Protein AF-A0A9P8MQ20-F1 (afdb_monomer_lite)

Foldseek 3Di:
DVVVVVVVQVPDPDHDDPQFQWQEWAADPPCWIWTDTPNHDIDIGNDDDDPDQLVSVLRHHYVRVPDDPVVNCCSVPVDDDDDDDDDDDDPPD

Organism: NCBI:txid111463

Structure (mmCIF, N/CA/C/O backbone):
data_AF-A0A9P8MQ20-F1
#
_entry.id   AF-A0A9P8MQ20-F1
#
loop_
_atom_site.group_PDB
_atom_site.id
_atom_site.type_symbol
_atom_site.label_atom_id
_atom_site.label_alt_id
_atom_site.label_comp_id
_atom_site.label_asym_id
_at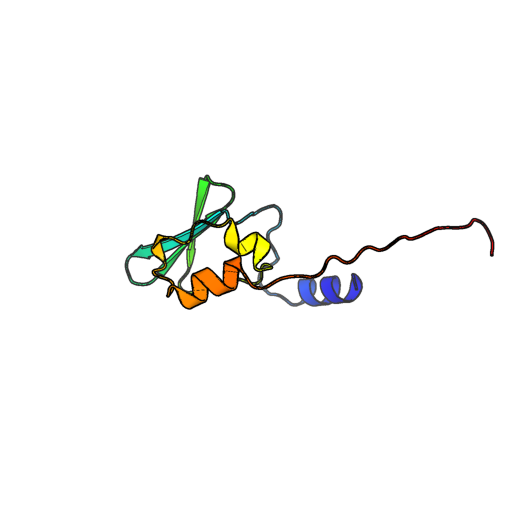om_site.label_entity_id
_atom_site.label_seq_id
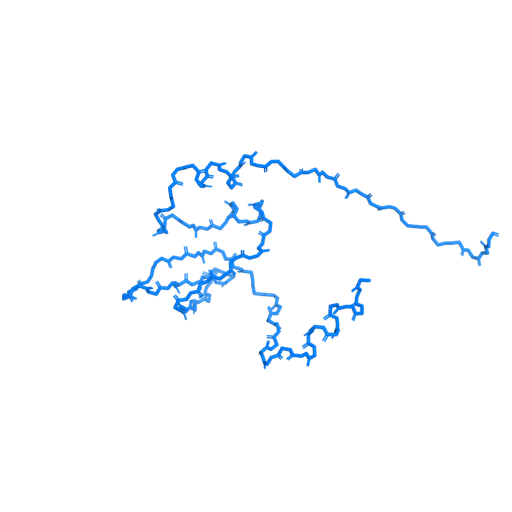_atom_site.pdbx_PDB_ins_code
_atom_site.Cartn_x
_atom_site.Cartn_y
_atom_site.Cartn_z
_atom_site.occupancy
_atom_site.B_iso_or_equiv
_atom_site.auth_seq_id
_atom_site.auth_comp_id
_atom_site.auth_asym_id
_atom_site.auth_atom_id
_atom_site.pdbx_PDB_model_num
ATOM 1 N N . MET A 1 1 ? 6.681 -9.442 -17.842 1.00 66.94 1 MET A N 1
ATOM 2 C CA . MET A 1 1 ? 5.870 -9.060 -16.666 1.00 66.94 1 MET A CA 1
ATOM 3 C C . MET A 1 1 ? 4.453 -8.632 -17.031 1.00 66.94 1 MET A C 1
ATOM 5 O O . MET A 1 1 ? 3.547 -9.267 -16.519 1.00 66.94 1 MET A O 1
ATOM 9 N N . GLY A 1 2 ? 4.232 -7.669 -17.943 1.00 91.06 2 GLY A N 1
ATOM 10 C CA . GLY A 1 2 ? 2.871 -7.200 -18.294 1.00 91.06 2 GLY A CA 1
ATOM 11 C C . GLY A 1 2 ? 1.872 -8.316 -18.634 1.00 91.06 2 GLY A C 1
ATOM 12 O O . GLY A 1 2 ? 0.840 -8.424 -17.989 1.00 91.06 2 GLY A O 1
ATOM 13 N N . ARG A 1 3 ? 2.261 -9.259 -19.505 1.00 93.38 3 ARG A N 1
ATOM 14 C CA . ARG A 1 3 ? 1.401 -10.390 -19.915 1.00 93.38 3 ARG A CA 1
ATOM 15 C C . ARG A 1 3 ? 0.892 -11.274 -18.768 1.00 93.38 3 ARG A C 1
ATOM 17 O O . ARG A 1 3 ? -0.169 -11.871 -18.901 1.00 93.38 3 ARG A O 1
ATOM 24 N N . ILE A 1 4 ? 1.647 -11.393 -17.672 1.00 95.56 4 ILE A N 1
ATOM 25 C CA . ILE A 1 4 ? 1.220 -12.185 -16.507 1.00 95.56 4 ILE A CA 1
ATOM 26 C C . ILE A 1 4 ? 0.100 -11.445 -15.779 1.00 95.56 4 ILE A C 1
ATOM 28 O O . ILE A 1 4 ? -0.931 -12.039 -15.482 1.00 95.56 4 ILE A O 1
ATOM 32 N N . VAL A 1 5 ? 0.281 -10.143 -15.549 1.00 95.00 5 VAL A N 1
ATOM 33 C CA . VAL A 1 5 ? -0.741 -9.288 -14.934 1.00 95.00 5 VAL A CA 1
ATOM 34 C C . VAL A 1 5 ? -2.006 -9.287 -15.793 1.00 95.00 5 VAL A C 1
ATOM 36 O O . VAL A 1 5 ? -3.089 -9.519 -15.268 1.00 95.00 5 VAL A O 1
ATOM 39 N N . ASP A 1 6 ? -1.865 -9.148 -17.113 1.00 95.12 6 ASP A N 1
ATOM 40 C CA . ASP A 1 6 ? -2.993 -9.183 -18.051 1.00 95.12 6 ASP A CA 1
ATOM 41 C C . ASP A 1 6 ? -3.754 -10.516 -17.999 1.00 95.12 6 ASP A C 1
ATOM 43 O O . ASP A 1 6 ? -4.980 -10.542 -18.084 1.00 95.12 6 ASP A O 1
ATOM 47 N N . GLY A 1 7 ? -3.034 -11.634 -17.858 1.00 95.69 7 GLY A N 1
ATOM 48 C CA . GLY A 1 7 ? -3.634 -12.956 -17.691 1.00 95.69 7 GLY A CA 1
ATOM 49 C C . GLY A 1 7 ? -4.424 -13.074 -16.386 1.00 95.69 7 GLY A C 1
ATOM 50 O O . GLY A 1 7 ? -5.561 -13.536 -16.404 1.00 95.69 7 GLY A O 1
ATOM 51 N N . LEU A 1 8 ? -3.856 -12.606 -15.271 1.00 95.56 8 LEU A N 1
ATOM 52 C CA . LEU A 1 8 ? -4.508 -12.642 -13.957 1.00 95.56 8 LEU A CA 1
ATOM 53 C C . LEU A 1 8 ? -5.777 -11.783 -13.922 1.00 95.56 8 LEU A C 1
ATOM 55 O O . LEU A 1 8 ? -6.814 -12.234 -13.438 1.00 95.56 8 LEU A O 1
ATOM 59 N N . VAL A 1 9 ? -5.722 -10.575 -14.488 1.00 95.31 9 VAL A N 1
ATOM 60 C CA . VAL A 1 9 ? -6.863 -9.644 -14.528 1.00 95.31 9 VAL A CA 1
ATOM 61 C C . VAL A 1 9 ? -8.052 -10.215 -15.311 1.00 95.31 9 VAL A C 1
ATOM 63 O O . VAL A 1 9 ? -9.191 -9.868 -15.018 1.00 95.31 9 VAL A O 1
ATOM 66 N N . LYS A 1 10 ? -7.826 -11.126 -16.266 1.00 95.19 10 LYS A N 1
ATOM 67 C CA . LYS A 1 10 ? -8.906 -11.768 -17.036 1.00 95.19 10 LYS A CA 1
ATOM 68 C C . LYS A 1 10 ? -9.663 -12.858 -16.275 1.00 95.19 10 LYS A C 1
ATOM 70 O O . LYS A 1 10 ? -10.758 -13.211 -16.694 1.00 95.19 10 LYS A O 1
ATOM 75 N N . ILE A 1 11 ? -9.080 -13.419 -15.215 1.00 96.75 11 ILE A N 1
ATOM 76 C CA . ILE A 1 11 ? -9.645 -14.575 -14.496 1.00 96.75 11 ILE A CA 1
ATOM 77 C C . ILE A 1 11 ? -10.427 -14.134 -13.248 1.00 96.75 11 ILE A C 1
ATOM 79 O O . ILE A 1 11 ? -11.315 -14.849 -12.788 1.00 96.75 11 ILE A O 1
ATOM 83 N N . ILE A 1 12 ? -10.117 -12.963 -12.687 1.00 95.50 12 ILE A N 1
ATOM 84 C CA . ILE A 1 12 ? -10.770 -12.465 -11.470 1.00 95.50 12 ILE A CA 1
ATOM 85 C C . ILE A 1 12 ? -12.225 -12.050 -11.729 1.00 95.50 12 ILE A C 1
ATOM 87 O O . ILE A 1 12 ? -12.522 -11.326 -12.675 1.00 95.50 12 ILE A O 1
ATOM 91 N N . SER A 1 13 ? -13.136 -12.464 -10.844 1.00 96.00 13 SER A N 1
ATOM 92 C CA . SER A 1 13 ? -14.572 -12.177 -10.986 1.00 96.00 13 SER A CA 1
ATOM 93 C C . SER A 1 13 ? -14.911 -10.697 -10.810 1.00 96.00 13 SER A C 1
ATOM 95 O O . SER A 1 13 ? -15.803 -10.181 -11.476 1.00 96.00 13 SER A O 1
ATOM 97 N N . LYS A 1 14 ? -14.207 -10.006 -9.903 1.00 93.88 14 LYS A N 1
ATOM 98 C CA . LYS A 1 14 ? -14.313 -8.556 -9.720 1.00 93.88 14 LYS A CA 1
ATOM 99 C C . LYS A 1 14 ? -13.042 -7.904 -10.247 1.00 93.88 14 LYS A C 1
ATOM 101 O O . LYS A 1 14 ? -11.952 -8.199 -9.761 1.00 93.88 14 LYS A O 1
ATOM 106 N N . THR A 1 15 ? -13.191 -7.015 -11.223 1.00 92.94 15 THR A N 1
ATOM 107 C CA . THR A 1 15 ? -12.072 -6.280 -11.818 1.00 92.94 15 THR A CA 1
ATOM 108 C C . THR A 1 15 ? -11.448 -5.298 -10.829 1.00 92.94 15 THR A C 1
ATOM 110 O O . THR A 1 15 ? -12.108 -4.798 -9.916 1.00 92.94 15 THR A O 1
ATOM 113 N N . VAL A 1 16 ? -10.166 -4.998 -11.038 1.00 94.25 16 VAL A N 1
ATOM 114 C CA . VAL A 1 16 ? -9.410 -4.044 -10.218 1.00 94.25 16 VAL A CA 1
ATOM 115 C C . VAL A 1 16 ? -9.952 -2.629 -10.422 1.00 94.25 16 VAL A C 1
ATOM 117 O O . VAL A 1 16 ? -10.131 -2.180 -11.551 1.00 94.25 16 VAL A O 1
ATOM 120 N N . GLU A 1 17 ? -10.162 -1.910 -9.323 1.00 95.00 17 GLU A N 1
ATOM 121 C CA . GLU A 1 17 ? -10.531 -0.496 -9.339 1.00 95.00 17 GLU A CA 1
ATOM 122 C C . GLU A 1 17 ? -9.261 0.357 -9.207 1.00 95.00 17 GLU A C 1
ATOM 124 O O . GLU A 1 17 ? -8.587 0.344 -8.176 1.00 95.00 17 GLU A O 1
ATOM 129 N N . THR A 1 18 ? -8.895 1.078 -10.267 1.00 95.38 18 THR A N 1
ATOM 130 C CA . THR A 1 18 ? -7.721 1.963 -10.275 1.00 95.38 18 THR A CA 1
ATOM 131 C C . THR A 1 18 ? -8.077 3.341 -9.714 1.00 95.38 18 THR A C 1
ATOM 133 O O . THR A 1 18 ? -9.248 3.675 -9.558 1.00 95.38 18 THR A O 1
ATOM 136 N N . THR A 1 19 ? -7.074 4.166 -9.386 1.00 95.25 19 THR A N 1
ATOM 137 C CA . THR A 1 19 ? -7.251 5.535 -8.831 1.00 95.25 19 THR A CA 1
ATOM 138 C C . THR A 1 19 ? -7.974 5.606 -7.474 1.00 95.25 19 THR A C 1
ATOM 140 O O . THR A 1 19 ? -8.425 6.666 -7.045 1.00 95.25 19 THR A O 1
ATOM 143 N N . LYS A 1 20 ? -8.048 4.478 -6.760 1.00 95.94 20 LYS A N 1
ATOM 144 C CA . LYS A 1 20 ? -8.650 4.348 -5.429 1.00 95.94 20 LYS A CA 1
ATOM 145 C C . LYS A 1 20 ? -7.556 4.172 -4.373 1.00 95.94 20 LYS A C 1
ATOM 147 O O . LYS A 1 20 ? -7.254 3.056 -3.957 1.00 95.94 20 LYS A O 1
ATOM 152 N N . ARG A 1 21 ? -6.907 5.269 -3.966 1.00 96.12 21 ARG A N 1
ATOM 153 C CA . ARG A 1 21 ? -5.852 5.220 -2.944 1.00 96.12 21 ARG A CA 1
ATOM 154 C C . ARG A 1 21 ? -6.486 5.099 -1.564 1.00 96.12 21 ARG A C 1
ATOM 156 O O . ARG A 1 21 ? -7.188 6.003 -1.132 1.00 96.12 21 ARG A O 1
ATOM 163 N N . VAL A 1 22 ? -6.174 4.028 -0.844 1.00 96.75 22 VAL A N 1
ATOM 164 C CA . VAL A 1 22 ? -6.568 3.889 0.563 1.00 96.75 22 VAL A CA 1
ATOM 165 C C . VAL A 1 22 ? -5.742 4.843 1.426 1.00 96.75 22 VAL A C 1
ATOM 167 O O . VAL A 1 22 ? -4.511 4.847 1.347 1.00 96.75 22 VAL A O 1
ATOM 170 N N . THR A 1 23 ? -6.419 5.663 2.224 1.00 97.00 23 THR A N 1
ATOM 171 C CA . THR A 1 23 ? -5.809 6.636 3.143 1.00 97.00 23 THR A CA 1
ATOM 172 C C . THR A 1 23 ? -5.946 6.221 4.603 1.00 97.00 23 THR A C 1
ATOM 174 O O . THR A 1 23 ? -5.063 6.541 5.395 1.00 97.00 23 THR A O 1
ATOM 177 N N . ALA A 1 24 ? -6.995 5.476 4.959 1.00 96.75 24 ALA A N 1
ATOM 178 C CA . ALA A 1 24 ? -7.188 4.965 6.311 1.00 96.75 24 ALA A CA 1
ATOM 179 C C . ALA A 1 24 ? -7.868 3.592 6.315 1.00 96.75 24 ALA A C 1
ATOM 181 O O . ALA A 1 24 ? -8.663 3.272 5.428 1.00 96.75 24 ALA A O 1
ATOM 182 N N . ILE A 1 25 ? -7.569 2.802 7.343 1.00 96.25 25 ILE A N 1
ATOM 183 C CA . ILE A 1 25 ? -8.274 1.564 7.672 1.00 96.25 25 ILE A CA 1
ATOM 184 C C . ILE A 1 25 ? -8.629 1.640 9.153 1.00 96.25 25 ILE A C 1
ATOM 186 O O . ILE A 1 25 ? -7.755 1.770 10.008 1.00 96.25 25 ILE A O 1
ATOM 190 N N . LYS A 1 26 ? -9.922 1.574 9.438 1.00 94.81 26 LYS A N 1
ATOM 191 C CA . LYS A 1 26 ? -10.517 1.858 10.738 1.00 94.81 26 LYS A CA 1
ATOM 192 C C . LYS A 1 26 ? -11.378 0.694 11.200 1.00 94.81 26 LYS A C 1
ATOM 194 O O . LYS A 1 26 ? -11.897 -0.064 10.375 1.00 94.81 26 LYS A O 1
ATOM 199 N N . ALA A 1 27 ? -11.534 0.558 12.510 1.00 92.25 27 ALA A N 1
ATOM 200 C CA . ALA A 1 27 ? -12.533 -0.346 13.056 1.00 92.25 27 ALA A CA 1
ATOM 201 C C . ALA A 1 27 ? -13.928 0.247 12.800 1.00 92.25 27 ALA A C 1
ATOM 203 O O . ALA A 1 27 ? -14.126 1.456 12.889 1.00 92.25 27 ALA A O 1
ATOM 204 N N . ALA A 1 28 ? -14.885 -0.597 12.438 1.00 89.12 28 ALA A N 1
ATOM 205 C CA . ALA A 1 28 ? -16.291 -0.230 12.343 1.00 89.12 28 ALA A CA 1
ATOM 206 C C . ALA A 1 28 ? -17.115 -1.073 13.321 1.00 89.12 28 ALA A C 1
ATOM 208 O O . ALA A 1 28 ? -16.600 -1.982 13.980 1.00 89.12 28 ALA A O 1
ATOM 209 N N . ASP A 1 29 ? -18.409 -0.776 13.408 1.00 85.88 29 ASP A N 1
ATOM 210 C CA . ASP A 1 29 ? -19.314 -1.495 14.295 1.00 85.88 29 ASP A CA 1
ATOM 211 C C . ASP A 1 29 ? -19.386 -2.990 13.934 1.00 85.88 29 ASP A C 1
ATOM 213 O O . ASP A 1 29 ? -19.200 -3.405 12.782 1.00 85.88 29 ASP A O 1
ATOM 217 N N . ASN A 1 30 ? -19.670 -3.815 14.943 1.00 84.44 30 ASN A N 1
ATOM 218 C CA . ASN A 1 30 ? -19.903 -5.257 14.804 1.00 84.44 30 ASN A CA 1
ATOM 219 C C . ASN A 1 30 ? -18.717 -6.064 14.237 1.00 84.44 30 ASN A C 1
ATOM 221 O O . ASN A 1 30 ? -18.918 -7.077 13.568 1.00 84.44 30 ASN A O 1
ATOM 225 N N . GLY A 1 31 ? -17.478 -5.635 14.502 1.00 84.19 31 GLY A N 1
ATOM 226 C CA . GLY A 1 31 ? -16.272 -6.371 14.095 1.00 84.19 31 GLY A CA 1
ATOM 227 C C . GLY A 1 31 ? -15.954 -6.273 12.600 1.00 84.19 31 GLY A C 1
ATOM 228 O O . GLY A 1 31 ? -15.193 -7.085 12.077 1.00 84.19 31 GLY A O 1
ATOM 229 N N . THR A 1 32 ? -16.539 -5.292 11.910 1.00 93.19 32 THR A N 1
ATOM 230 C CA . THR A 1 32 ? -16.212 -4.973 10.517 1.00 93.19 32 THR A CA 1
ATOM 231 C C . THR A 1 32 ? -15.099 -3.925 10.436 1.00 93.19 32 THR A C 1
ATOM 233 O O . THR A 1 32 ? -14.722 -3.300 11.427 1.00 93.19 32 THR A O 1
ATOM 236 N N . LEU A 1 33 ? -14.533 -3.746 9.244 1.00 95.00 33 LEU A N 1
ATOM 237 C CA . LEU A 1 33 ? -13.467 -2.790 8.962 1.00 95.00 33 LEU A CA 1
ATOM 238 C C . LEU A 1 33 ? -13.947 -1.761 7.946 1.00 95.00 33 LEU A C 1
ATOM 240 O O . LEU A 1 33 ? -14.483 -2.111 6.894 1.00 95.00 33 LEU A O 1
ATOM 244 N N . LYS A 1 34 ? -13.703 -0.487 8.236 1.00 96.25 34 LYS A N 1
ATOM 245 C CA . LYS A 1 34 ? -13.975 0.630 7.337 1.00 96.25 34 LYS A CA 1
ATOM 246 C C . LYS A 1 34 ? -12.689 1.049 6.635 1.00 96.25 34 LYS A C 1
ATOM 248 O O . LYS A 1 34 ? -11.669 1.293 7.271 1.00 96.25 34 LYS A O 1
ATOM 253 N N . VAL A 1 35 ? -12.743 1.155 5.316 1.00 96.75 35 VAL A N 1
ATOM 254 C CA . VAL A 1 35 ? -11.640 1.605 4.466 1.00 96.75 35 VAL A CA 1
ATOM 255 C C . VAL A 1 35 ? -12.003 2.966 3.892 1.00 96.75 35 VAL A C 1
ATOM 257 O O . VAL A 1 35 ? -13.038 3.096 3.240 1.00 96.75 35 VAL A O 1
ATOM 260 N N . VAL A 1 36 ? -11.141 3.957 4.116 1.00 97.00 36 VAL A N 1
ATOM 261 C CA . VAL A 1 36 ? -11.277 5.306 3.556 1.00 97.00 36 VAL A CA 1
ATOM 262 C C . VAL A 1 36 ? -10.414 5.407 2.306 1.00 97.00 36 VAL A C 1
ATOM 264 O O . VAL A 1 36 ? -9.220 5.094 2.325 1.00 97.00 36 VAL A O 1
ATOM 267 N N . ILE A 1 37 ? -11.026 5.831 1.210 1.00 97.00 37 ILE A N 1
ATOM 268 C CA . ILE A 1 37 ? -10.447 5.906 -0.122 1.00 97.00 37 ILE A CA 1
ATOM 269 C C . ILE A 1 37 ? -10.447 7.366 -0.564 1.00 97.00 37 ILE A C 1
ATOM 271 O O . ILE A 1 37 ? -11.465 8.048 -0.514 1.00 97.00 37 ILE A O 1
ATOM 275 N N . ASN A 1 38 ? -9.287 7.846 -1.010 1.00 94.38 38 ASN A N 1
ATOM 276 C CA . ASN A 1 38 ? -9.053 9.218 -1.459 1.00 94.38 38 ASN A CA 1
ATOM 277 C C . ASN A 1 38 ? -9.464 10.305 -0.438 1.00 94.38 38 ASN A C 1
ATOM 279 O O . ASN A 1 38 ? -9.563 11.463 -0.816 1.00 94.38 38 ASN A O 1
ATOM 283 N N . GLY A 1 39 ? -9.655 9.952 0.839 1.00 91.88 39 GLY A N 1
ATOM 284 C CA . GLY A 1 39 ? -10.056 10.871 1.913 1.00 91.88 39 GLY A CA 1
ATOM 285 C C . GLY A 1 39 ? -11.559 10.920 2.194 1.00 91.88 39 GLY A C 1
ATOM 286 O O . GLY A 1 39 ? -11.923 11.085 3.352 1.00 91.88 39 GLY A O 1
ATOM 287 N N . ASP A 1 40 ? -12.401 10.687 1.185 1.00 92.62 40 ASP A N 1
ATOM 288 C CA . ASP A 1 40 ? -13.837 10.996 1.279 1.00 92.62 40 ASP A CA 1
ATOM 289 C C . ASP A 1 40 ? -14.752 9.780 1.064 1.00 92.62 40 ASP A C 1
ATOM 291 O O . ASP A 1 40 ? -15.889 9.758 1.529 1.00 92.62 40 ASP A O 1
ATOM 295 N N . GLU A 1 41 ? -14.287 8.755 0.345 1.00 96.38 41 GLU A N 1
ATOM 296 C CA . GLU A 1 41 ? -15.094 7.570 0.055 1.00 96.38 41 GLU A CA 1
ATOM 297 C C . GLU A 1 41 ? -14.872 6.497 1.122 1.00 96.38 41 GLU A C 1
ATOM 299 O O . GLU A 1 41 ? -13.756 6.017 1.308 1.00 96.38 41 GLU A O 1
ATOM 304 N N . GLU A 1 42 ? -15.942 6.063 1.783 1.00 95.69 42 GLU A N 1
ATOM 305 C CA . GLU A 1 42 ? -15.883 5.011 2.797 1.00 95.69 42 GLU A CA 1
ATOM 306 C C . G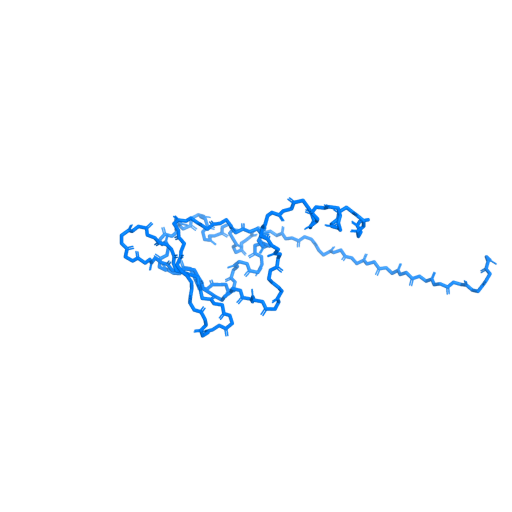LU A 1 42 ? -16.505 3.709 2.292 1.00 95.69 42 GLU A C 1
ATOM 308 O O . GLU A 1 42 ? -17.579 3.696 1.688 1.00 95.69 42 GLU A O 1
ATOM 313 N N . ARG A 1 43 ? -15.842 2.586 2.572 1.00 95.50 43 ARG A N 1
ATOM 314 C CA . ARG A 1 43 ? -16.368 1.246 2.289 1.00 95.50 43 ARG A CA 1
ATOM 315 C C . ARG A 1 43 ? -16.165 0.326 3.478 1.00 95.50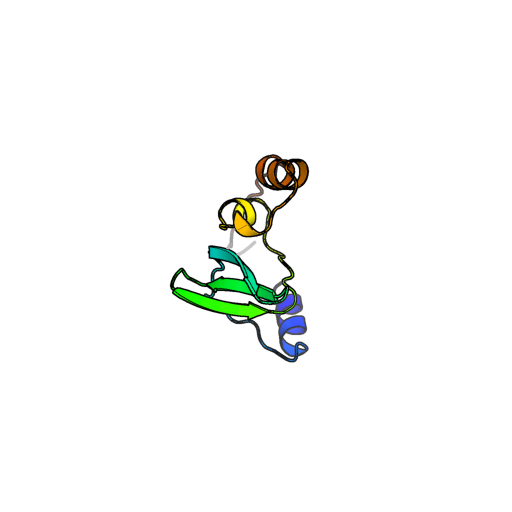 43 ARG A C 1
ATOM 317 O O . ARG A 1 43 ? -15.078 0.289 4.049 1.00 95.50 43 ARG A O 1
ATOM 324 N N . THR A 1 44 ? -17.188 -0.452 3.805 1.00 96.12 44 THR A N 1
ATOM 325 C CA . THR A 1 44 ? -17.146 -1.411 4.913 1.00 96.12 44 THR A CA 1
ATOM 326 C C . THR A 1 44 ? -16.923 -2.823 4.388 1.00 96.12 44 THR A C 1
ATOM 328 O O . THR A 1 44 ? -17.575 -3.252 3.437 1.00 96.12 44 THR A O 1
ATOM 331 N N . TYR A 1 45 ? -16.011 -3.550 5.025 1.00 95.62 45 TYR A N 1
ATOM 332 C CA . TYR A 1 45 ? -15.661 -4.924 4.694 1.00 95.62 45 TYR A CA 1
ATOM 333 C C . TYR A 1 45 ? -15.555 -5.772 5.959 1.00 95.62 45 TYR A C 1
ATOM 335 O O . TYR A 1 45 ? -15.094 -5.310 6.996 1.00 95.62 45 TYR A O 1
ATOM 343 N N . ASN A 1 46 ? -15.903 -7.052 5.863 1.00 95.44 46 ASN A N 1
ATOM 344 C CA . ASN A 1 46 ? -15.728 -7.999 6.969 1.00 95.44 46 ASN A CA 1
ATOM 345 C C . ASN A 1 46 ? -14.249 -8.346 7.203 1.00 95.44 46 ASN A C 1
ATOM 347 O O . ASN A 1 46 ? -13.869 -8.750 8.295 1.00 95.44 46 ASN A O 1
ATOM 351 N N . HIS A 1 47 ? -13.415 -8.219 6.169 1.00 94.62 47 HIS A N 1
ATOM 352 C CA . HIS A 1 47 ? -11.990 -8.511 6.220 1.00 94.62 47 HIS A CA 1
ATOM 353 C C . HIS A 1 47 ? -11.245 -7.678 5.174 1.00 94.62 47 HIS A C 1
ATOM 355 O O . HIS A 1 47 ? -11.741 -7.486 4.063 1.00 94.62 47 HIS A O 1
ATOM 361 N N . VAL A 1 48 ? -10.043 -7.209 5.515 1.00 95.56 48 VAL A N 1
ATOM 362 C CA . VAL A 1 48 ? -9.193 -6.402 4.631 1.00 95.56 48 VAL A CA 1
ATOM 363 C C . VAL A 1 48 ? -7.832 -7.076 4.492 1.00 95.56 48 VAL A C 1
ATOM 365 O O . VAL A 1 48 ? -7.132 -7.289 5.478 1.00 95.56 48 VAL A O 1
ATOM 368 N N . ILE A 1 49 ? -7.440 -7.379 3.254 1.00 96.44 49 ILE A N 1
ATOM 369 C CA . ILE A 1 49 ? -6.101 -7.878 2.922 1.00 96.44 49 ILE A CA 1
ATOM 370 C C . ILE A 1 49 ? -5.289 -6.703 2.383 1.00 96.44 49 ILE A C 1
ATOM 372 O O . ILE A 1 49 ? -5.576 -6.201 1.297 1.00 96.44 49 ILE A O 1
ATOM 376 N N . ASN A 1 50 ? -4.277 -6.265 3.130 1.00 95.25 50 ASN A N 1
ATOM 377 C CA . ASN A 1 50 ? -3.386 -5.199 2.685 1.00 95.25 50 ASN A CA 1
ATOM 378 C C . ASN A 1 50 ? -2.140 -5.780 2.001 1.00 95.25 50 ASN A C 1
ATOM 380 O O . ASN A 1 50 ? -1.354 -6.480 2.634 1.00 95.25 50 ASN A O 1
ATOM 384 N N . THR A 1 51 ? -1.954 -5.474 0.717 1.00 96.62 51 THR A N 1
ATOM 385 C CA . THR A 1 51 ? -0.827 -5.967 -0.095 1.00 96.62 51 THR A CA 1
ATOM 386 C C . THR A 1 51 ? 0.142 -4.860 -0.510 1.00 96.62 51 THR A C 1
ATOM 388 O O . THR A 1 51 ? 0.970 -5.068 -1.399 1.00 96.62 51 THR A O 1
ATOM 391 N N . VAL A 1 52 ? 0.024 -3.660 0.065 1.00 96.00 52 VAL A N 1
ATOM 392 C CA . VAL A 1 52 ? 0.924 -2.547 -0.260 1.00 96.00 52 VAL A CA 1
ATOM 393 C C . VAL A 1 52 ? 2.295 -2.730 0.410 1.00 96.00 52 VAL A C 1
ATOM 395 O O . VAL A 1 52 ? 2.387 -3.362 1.463 1.00 96.00 52 VAL A O 1
ATOM 398 N N . PRO A 1 53 ? 3.375 -2.154 -0.149 1.00 95.38 53 PRO A N 1
ATOM 399 C CA . PRO A 1 53 ? 4.668 -2.103 0.532 1.00 95.38 53 PRO A CA 1
ATOM 400 C C . PRO A 1 53 ? 4.566 -1.388 1.885 1.00 95.38 53 PRO A C 1
ATOM 402 O O . PRO A 1 53 ? 3.789 -0.439 2.024 1.00 95.38 53 PRO A O 1
ATOM 405 N N . LEU A 1 54 ? 5.400 -1.761 2.863 1.00 94.56 54 LEU A N 1
ATOM 406 C CA . LEU A 1 54 ? 5.311 -1.189 4.216 1.00 94.56 54 LEU A CA 1
ATOM 407 C C . LEU A 1 54 ? 5.490 0.337 4.240 1.00 94.56 54 LEU A C 1
ATOM 409 O O . LEU A 1 54 ? 4.823 1.007 5.020 1.00 94.56 54 LEU A O 1
ATOM 413 N N . GLY A 1 55 ? 6.293 0.905 3.333 1.00 92.25 55 GLY A N 1
ATOM 414 C CA . GLY A 1 55 ? 6.428 2.361 3.204 1.00 92.25 55 GLY A CA 1
ATOM 415 C C . GLY A 1 55 ? 5.117 3.070 2.834 1.00 92.25 55 GLY A C 1
ATOM 416 O O . GLY A 1 55 ? 4.844 4.160 3.328 1.00 92.25 55 GLY A O 1
ATOM 417 N N . ALA A 1 56 ? 4.265 2.435 2.021 1.00 93.00 56 ALA A N 1
ATOM 418 C CA . ALA A 1 56 ? 2.929 2.946 1.715 1.00 93.00 56 ALA A CA 1
ATOM 419 C C . ALA A 1 56 ? 1.930 2.661 2.849 1.00 93.00 56 ALA A C 1
ATOM 421 O O . ALA A 1 56 ? 1.033 3.461 3.093 1.00 93.00 56 ALA A O 1
ATOM 422 N N . MET A 1 57 ? 2.094 1.548 3.567 1.00 94.31 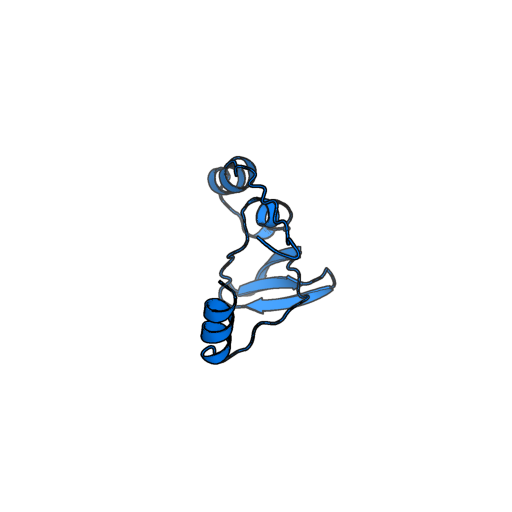57 MET A N 1
ATOM 423 C CA . MET A 1 57 ? 1.273 1.220 4.736 1.00 94.31 57 MET A CA 1
ATOM 424 C C . MET A 1 57 ? 1.530 2.183 5.904 1.00 94.31 57 MET A C 1
ATOM 426 O O . MET A 1 57 ? 0.602 2.533 6.622 1.00 94.31 57 MET A O 1
ATOM 430 N N . GLN A 1 58 ? 2.769 2.653 6.076 1.00 93.25 58 GLN A N 1
ATOM 431 C CA . GLN A 1 58 ? 3.157 3.563 7.157 1.00 93.25 58 GLN A CA 1
ATOM 432 C C . GLN A 1 58 ? 2.428 4.917 7.100 1.00 93.25 58 GLN A C 1
ATOM 434 O O . GLN A 1 58 ? 2.263 5.559 8.135 1.00 93.25 58 GLN A O 1
ATOM 439 N N . VAL A 1 59 ? 2.011 5.365 5.912 1.00 92.75 59 VAL A N 1
ATOM 440 C CA . VAL A 1 59 ? 1.307 6.648 5.734 1.00 92.75 59 VAL A CA 1
ATOM 441 C C . VAL A 1 59 ? -0.214 6.533 5.853 1.00 92.75 59 VAL A C 1
ATOM 443 O O . VAL A 1 59 ? -0.893 7.555 5.799 1.00 92.75 59 VAL A O 1
ATOM 446 N N . MET A 1 60 ? -0.757 5.319 5.976 1.00 94.88 60 MET A N 1
ATOM 447 C CA . MET A 1 60 ? -2.189 5.108 6.192 1.00 94.88 60 MET A CA 1
ATOM 448 C C . MET A 1 60 ? -2.536 5.321 7.667 1.00 94.88 60 MET A C 1
ATOM 450 O O . MET A 1 60 ? -1.804 4.867 8.549 1.00 94.88 60 MET A O 1
ATOM 454 N N . ASP A 1 61 ? -3.676 5.952 7.946 1.00 94.94 61 ASP A N 1
ATOM 455 C CA . ASP A 1 61 ? -4.206 5.999 9.309 1.00 94.94 61 ASP A CA 1
ATOM 456 C C . ASP A 1 61 ? -4.776 4.625 9.693 1.00 94.94 61 ASP A C 1
ATOM 458 O O . ASP A 1 61 ? -5.729 4.132 9.091 1.00 94.94 61 ASP A O 1
ATOM 462 N N . MET A 1 62 ? -4.142 3.999 10.682 1.00 94.31 62 MET A N 1
ATOM 463 C CA . MET A 1 62 ? -4.511 2.699 11.255 1.00 94.31 62 MET A CA 1
ATOM 464 C C . MET A 1 62 ? -4.554 2.763 12.787 1.00 94.31 62 MET A C 1
ATOM 466 O O . MET A 1 62 ? -4.351 1.757 13.471 1.00 94.31 62 MET A O 1
ATOM 470 N N . THR A 1 63 ? -4.727 3.962 13.344 1.00 91.56 63 THR A N 1
ATOM 471 C CA . THR A 1 63 ? -4.680 4.192 14.795 1.00 91.56 63 THR A CA 1
ATOM 472 C C . THR A 1 63 ? -5.755 3.402 15.544 1.00 91.56 63 THR A C 1
ATOM 474 O O . THR A 1 63 ? -5.482 2.874 16.619 1.00 91.56 63 THR A O 1
ATOM 477 N N . GLU A 1 64 ? -6.922 3.232 14.924 1.00 91.38 64 GLU A N 1
ATOM 478 C CA . GLU A 1 64 ? -8.094 2.540 15.474 1.00 91.38 64 GLU A CA 1
ATOM 479 C C . GLU A 1 64 ? -8.014 1.000 15.393 1.00 91.38 64 GLU A C 1
ATOM 481 O O . GLU A 1 64 ? -8.851 0.315 15.969 1.00 91.38 64 GLU A O 1
ATOM 486 N N . LEU A 1 65 ? -7.013 0.428 14.709 1.00 89.94 65 LEU A N 1
ATOM 487 C CA . LEU A 1 65 ? -6.871 -1.032 14.548 1.00 89.94 65 LEU A CA 1
ATOM 488 C C . LEU A 1 65 ? -6.168 -1.731 15.721 1.00 89.94 65 LEU A C 1
ATOM 490 O O . LEU A 1 65 ? -5.864 -2.919 15.623 1.00 89.94 65 LEU A O 1
ATOM 494 N N . ASP A 1 66 ? -5.834 -0.982 16.776 1.00 89.25 66 ASP A N 1
ATOM 495 C CA . ASP A 1 66 ? -5.124 -1.449 17.975 1.00 89.25 66 ASP A CA 1
ATOM 496 C C . ASP A 1 66 ? -3.952 -2.409 17.677 1.00 89.25 66 ASP A C 1
ATOM 498 O O . ASP A 1 66 ? -3.751 -3.456 18.293 1.00 89.25 66 ASP A O 1
ATOM 502 N N . LEU A 1 67 ? -3.159 -2.076 16.650 1.00 91.38 67 LEU A N 1
ATOM 503 C CA . LEU A 1 67 ? -2.015 -2.905 16.288 1.00 91.38 67 LEU A CA 1
ATOM 504 C C . LEU A 1 67 ? -0.975 -2.869 17.411 1.00 91.38 67 LEU A C 1
ATOM 506 O O . LEU A 1 67 ? -0.556 -1.789 17.846 1.00 91.38 67 LEU A O 1
ATOM 510 N N . ASP A 1 68 ? -0.508 -4.058 17.795 1.00 94.56 68 ASP A N 1
ATOM 511 C CA . ASP A 1 68 ? 0.587 -4.220 18.747 1.00 94.56 68 ASP A CA 1
ATOM 512 C C . ASP A 1 68 ? 1.800 -3.357 18.364 1.00 94.56 68 ASP A C 1
ATOM 514 O O . ASP A 1 68 ? 2.143 -3.192 17.184 1.00 94.56 68 ASP A O 1
ATOM 518 N N . TYR A 1 69 ? 2.482 -2.829 19.379 1.00 93.06 69 TYR A N 1
ATOM 519 C CA . TYR A 1 69 ? 3.617 -1.934 19.188 1.00 93.06 69 TYR A CA 1
ATOM 520 C C . TYR A 1 69 ? 4.709 -2.553 18.307 1.00 93.06 69 TYR A C 1
ATOM 522 O O . TYR A 1 69 ? 5.273 -1.860 17.460 1.00 93.06 69 TYR A O 1
ATOM 530 N N . ARG A 1 70 ? 4.983 -3.860 18.430 1.00 95.25 70 ARG A N 1
ATOM 531 C CA . ARG A 1 70 ? 6.012 -4.526 17.616 1.00 95.25 70 ARG A CA 1
ATOM 532 C C . ARG A 1 70 ? 5.629 -4.541 16.140 1.00 95.25 70 ARG A C 1
ATOM 534 O O . ARG A 1 70 ? 6.496 -4.354 15.290 1.00 95.25 70 ARG A O 1
ATOM 541 N N . LYS A 1 71 ? 4.336 -4.689 15.828 1.00 93.88 71 LYS A N 1
ATOM 542 C CA . LYS A 1 71 ? 3.818 -4.613 14.451 1.00 93.88 71 LYS A CA 1
ATOM 543 C C . LYS A 1 71 ? 3.955 -3.196 13.895 1.00 93.88 71 LYS A C 1
ATOM 545 O O . LYS A 1 71 ? 4.484 -3.026 12.800 1.00 93.88 71 LYS A O 1
ATOM 550 N N . LYS A 1 72 ? 3.566 -2.177 14.673 1.00 93.38 72 LYS A N 1
ATOM 551 C CA . LYS A 1 72 ? 3.750 -0.757 14.308 1.00 93.38 72 LYS A CA 1
ATOM 552 C C . LYS A 1 72 ? 5.228 -0.423 14.069 1.00 93.38 72 LYS A C 1
ATOM 554 O O . LYS A 1 72 ? 5.567 0.245 13.093 1.00 93.38 72 LYS A O 1
ATOM 559 N N . LEU A 1 73 ? 6.116 -0.924 14.928 1.00 94.31 73 LEU A N 1
ATOM 560 C CA . LEU A 1 73 ? 7.559 -0.743 14.796 1.00 94.31 73 LEU A CA 1
ATOM 561 C C . LEU A 1 73 ? 8.102 -1.418 13.532 1.00 94.31 73 LEU A C 1
ATOM 563 O O . LEU A 1 73 ? 8.877 -0.796 12.809 1.00 94.31 73 LEU A O 1
ATOM 567 N N . ALA A 1 74 ? 7.676 -2.651 13.244 1.00 94.44 74 ALA A N 1
ATOM 568 C CA . ALA A 1 74 ? 8.093 -3.387 12.054 1.00 94.44 74 ALA A CA 1
ATOM 569 C C . ALA A 1 74 ? 7.701 -2.656 10.762 1.00 94.44 74 ALA A C 1
ATOM 571 O O . ALA A 1 74 ? 8.553 -2.474 9.895 1.00 94.44 74 ALA A O 1
ATOM 572 N N . ILE A 1 75 ? 6.461 -2.154 10.677 1.00 93.56 75 ILE A N 1
ATOM 573 C CA . ILE A 1 75 ? 5.982 -1.355 9.533 1.00 93.56 75 ILE A CA 1
ATOM 574 C C . ILE A 1 75 ? 6.894 -0.144 9.285 1.00 93.56 75 ILE A C 1
ATOM 576 O O . ILE A 1 75 ? 7.182 0.182 8.139 1.00 93.56 75 ILE A O 1
ATOM 580 N N . ARG A 1 76 ? 7.381 0.501 10.351 1.00 91.56 76 ARG A N 1
ATOM 581 C CA . ARG A 1 76 ? 8.208 1.712 10.263 1.00 91.56 76 ARG A CA 1
ATOM 582 C C . ARG A 1 76 ? 9.701 1.451 10.037 1.00 91.56 76 ARG A C 1
ATOM 584 O O . ARG A 1 76 ? 10.406 2.345 9.574 1.00 91.56 76 ARG A O 1
ATOM 591 N N . ARG A 1 77 ? 10.227 0.303 10.473 1.00 94.12 77 ARG A N 1
ATOM 592 C CA . ARG A 1 77 ? 11.682 0.076 10.583 1.00 94.12 77 ARG A CA 1
ATOM 593 C C . ARG A 1 77 ? 12.245 -0.946 9.613 1.00 94.12 77 ARG A C 1
ATOM 595 O O . ARG A 1 77 ? 13.448 -0.898 9.379 1.00 94.12 77 ARG A O 1
ATOM 602 N N . LEU A 1 78 ? 11.429 -1.846 9.070 1.00 94.31 78 LEU A N 1
ATOM 603 C CA . LEU A 1 78 ? 11.910 -2.778 8.054 1.00 94.31 78 LEU A CA 1
ATOM 604 C C . LEU A 1 78 ? 12.363 -1.992 6.820 1.00 94.31 78 LEU A C 1
ATOM 606 O O . LEU A 1 78 ? 11.584 -1.256 6.215 1.00 94.31 78 LEU A O 1
ATOM 610 N N . GLN A 1 79 ? 13.647 -2.117 6.492 1.00 90.62 79 GLN A N 1
ATOM 611 C CA . GLN A 1 79 ? 14.264 -1.381 5.398 1.00 90.62 79 GLN A CA 1
ATOM 612 C C . GLN A 1 79 ? 13.991 -2.069 4.060 1.00 90.62 79 GLN A C 1
ATOM 614 O O . GLN A 1 79 ? 14.020 -3.294 3.957 1.00 90.62 79 GLN A O 1
ATOM 619 N N . TYR A 1 80 ? 13.738 -1.249 3.044 1.00 92.50 80 TYR A N 1
ATOM 620 C CA . TYR A 1 80 ? 13.678 -1.658 1.647 1.00 92.50 80 TYR A CA 1
ATOM 621 C C . TYR A 1 80 ? 14.868 -1.051 0.918 1.00 92.50 80 TYR A C 1
ATOM 623 O O . TYR A 1 80 ? 15.128 0.146 1.066 1.00 92.50 80 TYR A O 1
ATOM 631 N N . ASP A 1 81 ? 15.540 -1.855 0.102 1.00 93.75 81 ASP A N 1
ATOM 632 C CA . ASP A 1 81 ? 16.645 -1.371 -0.714 1.00 93.75 81 ASP A CA 1
ATOM 633 C C . ASP A 1 81 ? 16.132 -0.686 -1.989 1.00 93.75 81 ASP A C 1
ATOM 635 O O . ASP A 1 81 ? 15.184 -1.165 -2.626 1.00 93.75 81 ASP A O 1
ATOM 639 N N . PRO A 1 82 ? 16.747 0.435 -2.399 1.00 93.44 82 PRO A N 1
ATOM 640 C CA . PRO A 1 82 ? 16.436 1.063 -3.670 1.00 93.44 82 PRO A CA 1
ATOM 641 C C . PRO A 1 82 ? 16.958 0.210 -4.835 1.00 93.44 82 PRO A C 1
ATOM 643 O O . PRO A 1 82 ? 18.056 -0.339 -4.788 1.00 93.44 82 PRO A O 1
ATOM 646 N N . ALA A 1 83 ? 16.197 0.162 -5.928 1.00 94.50 83 ALA A N 1
ATOM 647 C CA . ALA A 1 83 ? 16.617 -0.462 -7.179 1.00 94.50 83 ALA A CA 1
ATOM 648 C C . ALA A 1 83 ? 16.313 0.470 -8.358 1.00 94.50 83 ALA A C 1
ATOM 650 O O . ALA A 1 83 ? 15.173 0.893 -8.547 1.00 94.50 83 ALA A O 1
ATOM 651 N N . GLY A 1 84 ? 17.333 0.780 -9.159 1.00 95.25 84 GLY A N 1
ATOM 652 C CA . GLY A 1 84 ? 17.221 1.601 -10.367 1.00 95.25 84 GLY A CA 1
ATOM 653 C C . GLY A 1 84 ? 17.437 0.774 -11.632 1.00 95.25 84 GLY A C 1
ATOM 654 O O . GLY A 1 84 ? 18.195 -0.194 -11.627 1.00 95.25 84 GLY A O 1
ATOM 655 N N . LYS A 1 85 ? 16.774 1.149 -12.729 1.00 95.44 85 LYS A N 1
ATOM 656 C CA . LYS A 1 85 ? 16.992 0.566 -14.061 1.00 95.44 85 LYS A CA 1
ATOM 657 C C . LYS A 1 85 ? 17.174 1.683 -15.081 1.00 95.44 85 LYS A C 1
ATOM 659 O O . LYS A 1 85 ? 16.461 2.680 -15.018 1.00 95.44 85 LYS A O 1
ATOM 664 N N . ILE A 1 86 ? 18.099 1.489 -16.017 1.00 95.50 86 ILE A N 1
ATOM 665 C CA . ILE A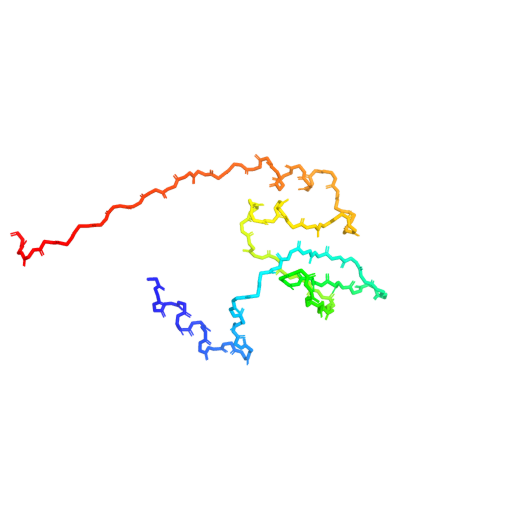 1 86 ? 18.325 2.368 -17.168 1.00 95.50 86 ILE A CA 1
ATOM 666 C C . ILE A 1 86 ? 18.145 1.513 -18.415 1.00 95.50 86 ILE A C 1
ATOM 668 O O . ILE A 1 86 ? 18.741 0.442 -18.513 1.00 95.50 86 ILE A O 1
ATOM 672 N N . ASP A 1 87 ? 17.313 1.981 -19.340 1.00 94.94 87 ASP A N 1
ATOM 673 C CA . ASP A 1 87 ? 17.088 1.330 -20.627 1.00 94.94 87 ASP A CA 1
ATOM 674 C C . ASP A 1 87 ? 17.449 2.295 -21.760 1.00 94.94 87 ASP A C 1
ATOM 676 O O . ASP A 1 87 ? 17.155 3.490 -21.686 1.00 94.94 87 ASP A O 1
ATOM 680 N N . MET A 1 88 ? 18.120 1.784 -22.790 1.00 95.38 88 MET A N 1
ATOM 681 C CA . MET A 1 88 ? 18.614 2.564 -23.925 1.00 95.38 88 MET A CA 1
ATOM 682 C C . MET A 1 88 ? 18.233 1.864 -25.222 1.00 95.38 88 MET A C 1
ATOM 684 O O . MET A 1 88 ? 18.582 0.707 -25.451 1.00 95.38 88 MET A O 1
ATOM 688 N N . LYS A 1 89 ? 17.545 2.593 -26.103 1.00 95.44 89 LYS A N 1
ATOM 689 C CA . LYS A 1 89 ? 17.148 2.095 -27.419 1.00 95.44 89 LYS A CA 1
ATOM 690 C C . LYS A 1 89 ? 18.071 2.661 -28.495 1.00 95.44 89 LYS A C 1
ATOM 692 O O . LYS A 1 89 ? 18.087 3.868 -28.720 1.00 95.44 89 LYS A O 1
ATOM 697 N N . PHE A 1 90 ? 18.781 1.784 -29.197 1.00 95.31 90 PHE A N 1
ATOM 698 C CA . PHE A 1 90 ? 19.651 2.141 -30.321 1.00 95.31 90 PHE A CA 1
ATOM 699 C C . PHE A 1 90 ? 18.964 1.853 -31.662 1.00 95.31 90 PHE A C 1
ATOM 701 O O . PHE A 1 90 ? 18.116 0.965 -31.761 1.00 95.31 90 PHE A O 1
ATOM 708 N N . LYS A 1 91 ? 19.304 2.630 -32.699 1.00 94.56 91 LYS A N 1
ATOM 709 C CA . LYS A 1 91 ? 18.728 2.483 -34.050 1.00 94.56 91 LYS A CA 1
ATOM 710 C C . LYS A 1 91 ? 19.179 1.187 -34.731 1.00 94.56 91 LYS A C 1
ATOM 712 O O . LYS A 1 91 ? 18.383 0.531 -35.394 1.00 94.56 91 LYS A O 1
ATOM 717 N N . SER A 1 92 ? 20.447 0.845 -34.567 1.00 88.25 92 SER A N 1
ATOM 718 C CA . SER A 1 92 ? 21.050 -0.425 -34.959 1.00 88.25 92 SER A CA 1
ATOM 719 C C . SER A 1 92 ? 21.838 -0.966 -33.771 1.00 88.25 92 SER A C 1
ATOM 721 O O . SER A 1 92 ? 22.059 -0.239 -32.800 1.00 88.25 92 SER A O 1
ATOM 723 N N . ARG A 1 93 ? 22.244 -2.234 -33.857 1.00 72.94 93 ARG A N 1
ATOM 724 C CA . ARG A 1 93 ? 23.296 -2.758 -32.984 1.00 72.94 93 ARG A CA 1
ATOM 725 C C . ARG A 1 93 ? 24.579 -1.944 -33.147 1.00 72.94 93 ARG A C 1
ATOM 727 O O . ARG A 1 93 ? 24.793 -1.433 -34.273 1.00 72.94 93 ARG A O 1
#

Secondary structure (DSSP, 8-state):
-HHHHHHHHHH-SS----S--EEEEEE-GGG-EEEEETTTEEEEES-----S-HHHHTTSB-GGG---HHHHHHHHH-------------S--

Radius of gyration: 18.25 Å; chains: 1; bounding box: 43×26×54 Å

Sequence (93 aa):
MGRIVDGLVKIISKTVETTKRVTAIKAADNGTLKVVINGDEERTYNHVINTVPLGAMQVMDMTELDLDYRKKLAIRRLQYDPAGKIDMKFKSR

InterPro domains:
  IPR002937 Amine oxidase [PF01593] (1-92)
  IPR036188 FAD/NAD(P)-binding domain superfamily [G3DSA:3.50.50.60] (1-78)
  IPR036188 FAD/NAD(P)-binding domain superfamily [SSF51905] (1-92)

pLDDT: mean 93.55, std 4.32, range [66.94, 97.0]